Protein AF-A0A263E1S8-F1 (afdb_monomer_lite)

Radius of gyration: 18.07 Å; chains: 1; bounding box: 52×22×47 Å

Structure (mmCIF, N/CA/C/O backbone):
data_AF-A0A263E1S8-F1
#
_entry.id   AF-A0A263E1S8-F1
#
loop_
_atom_site.group_PDB
_atom_site.id
_atom_site.type_symbol
_atom_site.label_atom_id
_atom_site.label_alt_id
_atom_site.label_comp_id
_atom_site.label_asym_id
_atom_site.label_entity_id
_atom_site.label_seq_id
_atom_site.pdbx_PDB_ins_code
_atom_site.Cartn_x
_atom_site.Cartn_y
_atom_site.Cartn_z
_atom_site.occupancy
_atom_site.B_iso_or_equiv
_atom_site.auth_seq_id
_atom_site.auth_comp_id
_atom_site.auth_asym_id
_atom_site.auth_atom_id
_atom_site.pdbx_PDB_model_num
ATOM 1 N N . MET A 1 1 ? -36.697 16.273 8.885 1.00 73.00 1 MET A N 1
ATOM 2 C CA . MET A 1 1 ? -35.559 16.383 7.947 1.00 73.00 1 MET A CA 1
ATOM 3 C C . MET A 1 1 ? -35.357 15.008 7.334 1.00 73.00 1 MET A C 1
ATOM 5 O O . MET A 1 1 ? -35.282 14.053 8.096 1.00 73.00 1 MET A O 1
ATOM 9 N N . VAL A 1 2 ? -35.381 14.872 6.007 1.00 84.38 2 VAL A N 1
ATOM 10 C CA . VAL A 1 2 ? -35.151 13.572 5.351 1.00 84.38 2 VAL A CA 1
ATOM 11 C C . VAL A 1 2 ? -33.665 13.246 5.473 1.00 84.38 2 VAL A C 1
ATOM 13 O O . VAL A 1 2 ? -32.831 14.067 5.097 1.00 84.38 2 VAL A O 1
ATOM 16 N N . ALA A 1 3 ? -33.331 12.091 6.049 1.00 84.25 3 ALA A N 1
ATOM 17 C CA . ALA A 1 3 ? -31.945 11.648 6.130 1.00 84.25 3 ALA A CA 1
ATOM 18 C C . ALA A 1 3 ? -31.435 11.287 4.720 1.00 84.25 3 ALA A C 1
ATOM 20 O O . ALA A 1 3 ? -32.172 10.644 3.966 1.00 84.25 3 ALA A O 1
ATOM 21 N N . PRO A 1 4 ? -30.208 11.695 4.343 1.00 86.56 4 PRO A N 1
ATOM 22 C CA . PRO A 1 4 ? -29.637 11.326 3.056 1.00 86.56 4 PRO A CA 1
ATOM 23 C C . PRO A 1 4 ? -29.455 9.803 2.961 1.00 86.56 4 PRO A C 1
ATOM 25 O O . PRO A 1 4 ? -29.253 9.140 3.985 1.00 86.56 4 PRO A O 1
ATOM 28 N N . PRO A 1 5 ? -29.520 9.232 1.745 1.00 87.69 5 PRO A N 1
ATOM 29 C CA . PRO A 1 5 ? -29.323 7.804 1.553 1.00 87.69 5 PRO A CA 1
ATOM 30 C C . PRO A 1 5 ? -27.929 7.371 2.038 1.00 87.69 5 PRO A C 1
ATOM 32 O O . PRO A 1 5 ? -26.963 8.129 1.897 1.00 87.69 5 PRO A O 1
ATOM 35 N N . PRO A 1 6 ? -27.801 6.157 2.603 1.00 84.19 6 PRO A N 1
ATOM 36 C CA . PRO A 1 6 ? -26.525 5.657 3.092 1.00 84.19 6 PRO A CA 1
ATOM 37 C C . PRO A 1 6 ? -25.525 5.500 1.941 1.00 84.19 6 PRO A C 1
ATOM 39 O O . PRO A 1 6 ? -25.881 5.091 0.834 1.00 84.19 6 PRO A O 1
ATOM 42 N N . LEU A 1 7 ? -24.255 5.808 2.211 1.00 84.25 7 LEU A N 1
ATOM 43 C CA . LEU A 1 7 ? -23.192 5.663 1.221 1.00 84.25 7 LEU A CA 1
ATOM 44 C C . LEU A 1 7 ? -22.957 4.184 0.868 1.00 84.25 7 LEU A C 1
ATOM 46 O O . LEU A 1 7 ? -23.072 3.313 1.736 1.00 84.25 7 LEU A O 1
ATOM 50 N N . PRO A 1 8 ? -22.573 3.885 -0.386 1.00 85.75 8 PRO A N 1
ATOM 51 C CA . PRO A 1 8 ? -22.322 2.520 -0.817 1.00 85.75 8 PRO A CA 1
ATOM 52 C C . PRO A 1 8 ? -21.149 1.913 -0.024 1.00 85.75 8 PRO A C 1
ATOM 54 O O . PRO A 1 8 ? -20.018 2.395 -0.138 1.00 85.75 8 PRO A O 1
ATOM 57 N N . PRO A 1 9 ? -21.367 0.810 0.721 1.00 78.88 9 PRO A N 1
ATOM 58 C CA . PRO A 1 9 ? -20.393 0.280 1.681 1.00 78.88 9 PRO A CA 1
ATOM 59 C C . PRO A 1 9 ? -19.084 -0.167 1.023 1.00 78.88 9 PRO A C 1
ATOM 61 O O . PRO A 1 9 ? -18.026 -0.150 1.642 1.00 78.88 9 PRO A O 1
ATOM 64 N N . ARG A 1 10 ? -19.129 -0.531 -0.263 1.00 79.38 10 ARG A N 1
ATOM 65 C CA . ARG A 1 10 ? -17.940 -0.943 -1.020 1.00 79.38 10 ARG A CA 1
ATOM 66 C C . ARG A 1 10 ? -16.915 0.182 -1.167 1.00 79.38 10 ARG A C 1
ATOM 68 O O . ARG A 1 10 ? -15.726 -0.108 -1.182 1.00 79.38 10 ARG A O 1
ATOM 75 N N . LEU A 1 11 ? -17.365 1.433 -1.270 1.00 79.50 11 LEU A N 1
ATOM 76 C CA . LEU A 1 11 ? -16.495 2.593 -1.495 1.00 79.50 11 LEU A CA 1
ATOM 77 C C . LEU A 1 11 ? -16.095 3.298 -0.195 1.00 79.50 11 LEU A C 1
ATOM 79 O O . LEU A 1 11 ? -15.124 4.044 -0.184 1.00 79.50 11 LEU A O 1
ATOM 83 N N . THR A 1 12 ? -16.824 3.063 0.89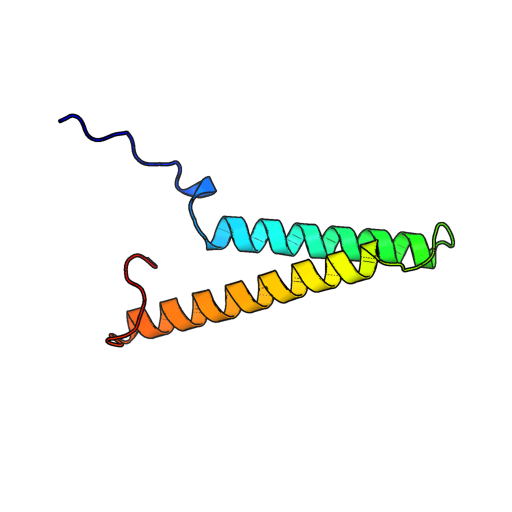6 1.00 82.75 12 THR A N 1
ATOM 84 C CA . THR A 1 12 ? -16.592 3.727 2.187 1.00 82.75 12 THR A CA 1
ATOM 85 C C . THR A 1 12 ? -15.877 2.860 3.211 1.00 82.75 12 THR A C 1
ATOM 87 O O . THR A 1 12 ? -15.339 3.381 4.186 1.00 82.75 12 THR A O 1
ATOM 90 N N . GLN A 1 13 ? -15.821 1.543 3.009 1.00 87.19 13 GLN A N 1
ATOM 91 C CA . GLN A 1 13 ? -15.079 0.663 3.902 1.00 87.19 13 GLN A CA 1
ATOM 92 C C . GLN A 1 13 ? -13.574 0.935 3.825 1.00 87.19 13 GLN A C 1
ATOM 94 O O . GLN A 1 13 ? -12.935 0.699 2.798 1.00 87.19 13 GLN A O 1
ATOM 99 N N . VAL A 1 14 ? -12.995 1.327 4.964 1.00 86.38 14 VAL A N 1
ATOM 100 C CA . VAL A 1 14 ? -11.553 1.577 5.133 1.00 86.38 14 VAL A CA 1
ATOM 101 C C . VAL A 1 14 ? -10.721 0.408 4.611 1.00 86.38 14 VAL A C 1
ATOM 103 O O . VAL A 1 14 ? -9.754 0.612 3.883 1.00 86.38 14 VAL A O 1
ATOM 106 N N . ARG A 1 15 ? -11.133 -0.832 4.913 1.00 89.06 15 ARG A N 1
ATOM 107 C CA . ARG A 1 15 ? -10.453 -2.039 4.425 1.00 89.06 15 ARG A CA 1
ATOM 108 C C . ARG A 1 15 ? -10.354 -2.079 2.907 1.00 89.06 15 ARG A C 1
ATOM 110 O O . ARG A 1 15 ? -9.293 -2.412 2.395 1.00 89.06 15 ARG A O 1
ATOM 117 N N . THR A 1 16 ? -11.433 -1.752 2.203 1.00 89.75 16 THR A N 1
ATOM 118 C CA . THR A 1 16 ? -11.451 -1.788 0.739 1.00 89.75 16 THR A CA 1
ATOM 119 C C . THR A 1 16 ? -10.512 -0.736 0.171 1.00 89.75 16 THR A C 1
ATOM 121 O O . THR A 1 16 ? -9.668 -1.059 -0.658 1.00 89.75 16 THR A O 1
ATOM 124 N N . VAL A 1 17 ? -10.607 0.501 0.662 1.00 91.25 17 VAL A N 1
ATOM 125 C CA . VAL A 1 17 ? -9.801 1.625 0.165 1.00 91.25 17 VAL A CA 1
ATOM 126 C C . VAL A 1 17 ? -8.311 1.388 0.403 1.00 91.25 17 VAL A C 1
ATOM 128 O O . VAL A 1 17 ? -7.517 1.504 -0.530 1.00 91.25 17 VAL A O 1
ATOM 131 N N . VAL A 1 18 ? -7.931 1.006 1.626 1.00 93.69 18 VAL A N 1
ATOM 132 C CA . VAL A 1 18 ? -6.529 0.752 1.978 1.00 93.69 18 VAL A CA 1
ATOM 133 C C . VAL A 1 18 ? -5.983 -0.420 1.172 1.00 93.69 18 VAL A C 1
ATOM 135 O O . VAL A 1 18 ? -4.934 -0.288 0.553 1.00 93.69 18 VAL A O 1
ATOM 138 N N . LEU A 1 19 ? -6.708 -1.541 1.101 1.00 93.31 19 LEU A N 1
ATOM 139 C CA . LEU A 1 19 ? -6.225 -2.726 0.396 1.00 93.31 19 LEU A CA 1
ATOM 140 C C . LEU A 1 19 ? -6.059 -2.469 -1.106 1.00 93.31 19 LEU A C 1
ATOM 142 O O . LEU A 1 19 ? -5.029 -2.837 -1.666 1.00 93.31 19 LEU A O 1
ATOM 146 N N . VAL A 1 20 ? -7.015 -1.790 -1.748 1.00 95.88 20 VAL A N 1
ATOM 147 C CA . VAL A 1 20 ? -6.907 -1.414 -3.167 1.00 95.88 20 VAL A CA 1
ATOM 148 C C . VAL A 1 20 ? -5.737 -0.454 -3.384 1.00 95.88 20 VAL A C 1
ATOM 150 O O . VAL A 1 20 ? -4.883 -0.729 -4.222 1.00 95.88 20 VAL A O 1
ATOM 153 N N . GLY A 1 21 ? -5.644 0.628 -2.606 1.00 96.38 21 GLY A N 1
ATOM 154 C CA . GLY A 1 21 ? -4.577 1.621 -2.755 1.00 96.38 21 GLY A CA 1
ATOM 155 C C . GLY A 1 21 ? -3.180 1.036 -2.532 1.00 96.38 21 GLY A C 1
ATOM 156 O O . GLY A 1 21 ? -2.286 1.233 -3.352 1.00 96.38 21 GLY A O 1
ATOM 157 N N . THR A 1 22 ? -2.988 0.259 -1.462 1.00 97.88 22 THR A N 1
ATOM 158 C CA . THR A 1 22 ? -1.716 -0.424 -1.181 1.00 97.88 22 THR A CA 1
ATOM 159 C C . THR A 1 22 ? -1.361 -1.427 -2.274 1.00 97.88 22 THR A C 1
ATOM 161 O O . THR A 1 22 ? -0.208 -1.479 -2.698 1.00 97.88 22 THR A O 1
ATOM 164 N N . THR A 1 23 ? -2.339 -2.187 -2.778 1.00 98.19 23 THR A N 1
ATOM 165 C CA . THR A 1 23 ? -2.107 -3.145 -3.870 1.00 98.19 23 THR A CA 1
ATOM 166 C C . THR A 1 23 ? -1.686 -2.432 -5.151 1.00 98.19 23 THR A C 1
ATOM 168 O O . THR A 1 23 ? -0.744 -2.872 -5.802 1.00 98.19 23 THR A O 1
ATOM 171 N N . LEU A 1 24 ? -2.318 -1.307 -5.496 1.00 98.62 24 LEU A N 1
ATOM 172 C CA . LEU A 1 24 ? -1.939 -0.517 -6.669 1.00 98.62 24 LEU A CA 1
ATOM 173 C C . LEU A 1 24 ? -0.501 0.003 -6.569 1.00 98.62 24 LEU A C 1
ATOM 175 O O . LEU A 1 24 ? 0.246 -0.101 -7.540 1.00 98.62 24 LEU A O 1
ATOM 179 N N . TRP A 1 25 ? -0.081 0.485 -5.396 1.00 98.62 25 TRP A N 1
ATOM 180 C CA . TRP A 1 25 ? 1.308 0.893 -5.176 1.00 98.62 25 TRP A CA 1
ATOM 181 C C . TRP A 1 25 ? 2.300 -0.265 -5.332 1.00 98.62 25 TRP A C 1
ATOM 183 O O . TRP A 1 25 ? 3.339 -0.098 -5.969 1.00 98.62 25 TRP A O 1
ATOM 193 N N . LEU A 1 26 ? 1.974 -1.451 -4.807 1.00 98.62 26 LEU A N 1
ATOM 194 C CA . LEU A 1 26 ? 2.808 -2.647 -4.962 1.00 98.62 26 LEU A CA 1
ATOM 195 C C . LEU A 1 26 ? 2.896 -3.109 -6.421 1.00 98.62 26 LEU A C 1
ATOM 197 O O . LEU A 1 26 ? 3.984 -3.431 -6.892 1.00 98.62 26 LEU A O 1
ATOM 201 N N . LEU A 1 27 ? 1.775 -3.109 -7.147 1.00 98.81 27 LEU A N 1
ATOM 202 C CA . LEU A 1 27 ? 1.740 -3.457 -8.569 1.00 98.81 27 LEU A CA 1
ATOM 203 C C . LEU A 1 27 ? 2.559 -2.469 -9.406 1.00 98.81 27 LEU A C 1
ATOM 205 O O . LEU A 1 27 ? 3.315 -2.891 -10.278 1.00 98.81 27 LEU A O 1
ATOM 209 N N . ALA A 1 28 ? 2.465 -1.171 -9.110 1.00 98.62 28 ALA A N 1
ATOM 210 C CA . ALA A 1 28 ? 3.279 -0.152 -9.760 1.00 98.62 28 ALA A CA 1
ATOM 211 C C . ALA A 1 28 ? 4.776 -0.347 -9.462 1.00 98.62 28 ALA A C 1
ATOM 213 O O . ALA A 1 28 ? 5.584 -0.356 -10.388 1.00 98.62 28 ALA A O 1
ATOM 214 N N . ALA A 1 29 ? 5.154 -0.590 -8.201 1.00 98.56 29 ALA A N 1
ATOM 215 C CA . ALA A 1 29 ? 6.539 -0.894 -7.836 1.00 98.56 29 ALA A CA 1
ATOM 216 C C . ALA A 1 29 ? 7.062 -2.140 -8.571 1.00 98.56 29 ALA A C 1
ATOM 218 O O . ALA A 1 29 ? 8.167 -2.114 -9.111 1.00 98.56 29 ALA A O 1
ATOM 219 N N . ALA A 1 30 ? 6.260 -3.207 -8.646 1.00 98.69 30 ALA A N 1
ATOM 220 C CA . ALA A 1 30 ? 6.613 -4.432 -9.356 1.00 98.69 30 ALA A CA 1
ATOM 221 C C . ALA A 1 30 ? 6.797 -4.190 -10.862 1.00 98.69 30 ALA A C 1
ATOM 223 O O . ALA A 1 30 ? 7.784 -4.643 -11.436 1.00 98.69 30 ALA A O 1
ATOM 224 N N . ALA A 1 31 ? 5.903 -3.426 -11.495 1.00 98.62 31 ALA A N 1
ATOM 225 C CA . ALA A 1 31 ? 6.029 -3.066 -12.905 1.00 98.62 31 ALA A CA 1
ATOM 226 C C . ALA A 1 31 ? 7.306 -2.253 -13.178 1.00 98.62 31 ALA A C 1
ATOM 228 O O . ALA A 1 31 ? 8.026 -2.534 -14.136 1.00 98.62 31 ALA A O 1
ATOM 229 N N . LEU A 1 32 ? 7.629 -1.286 -12.312 1.00 98.56 32 LEU A N 1
ATOM 230 C CA . LEU A 1 32 ? 8.857 -0.493 -12.419 1.00 98.56 32 LEU A CA 1
ATOM 231 C C . LEU A 1 32 ? 10.113 -1.349 -12.211 1.00 98.56 32 LEU A C 1
ATOM 233 O O . LEU A 1 32 ? 11.104 -1.142 -12.912 1.00 98.56 32 LEU A O 1
ATOM 237 N N . LEU A 1 33 ? 10.064 -2.324 -11.299 1.00 98.50 33 LEU A N 1
ATOM 238 C CA . LEU A 1 33 ? 11.147 -3.279 -11.072 1.00 98.50 33 LEU A CA 1
ATOM 239 C C . LEU A 1 33 ? 11.384 -4.171 -12.293 1.00 98.50 33 LEU A C 1
ATOM 241 O O . LEU A 1 33 ? 12.525 -4.325 -12.720 1.00 98.50 33 LEU A O 1
ATOM 245 N N . VAL A 1 34 ? 10.316 -4.705 -12.890 1.00 98.69 34 VAL A N 1
ATOM 246 C CA . VAL A 1 34 ? 10.395 -5.504 -14.123 1.00 98.69 34 VAL A CA 1
ATOM 247 C C . VAL A 1 34 ? 10.955 -4.670 -15.274 1.00 98.69 34 VAL A C 1
ATOM 249 O O . VAL A 1 34 ? 11.846 -5.132 -15.983 1.00 98.69 34 VAL A O 1
ATOM 252 N N . ALA A 1 35 ? 10.498 -3.426 -15.436 1.00 98.44 35 ALA A N 1
ATOM 253 C CA . ALA A 1 35 ? 11.010 -2.531 -16.471 1.00 98.44 35 ALA A CA 1
ATOM 254 C C . ALA A 1 35 ? 12.505 -2.222 -16.283 1.00 98.44 35 ALA A C 1
ATOM 256 O O . ALA A 1 35 ? 13.246 -2.154 -17.265 1.00 98.44 35 ALA A O 1
ATOM 257 N N . ALA A 1 36 ? 12.960 -2.072 -15.036 1.00 98.06 36 ALA A N 1
ATOM 258 C CA . ALA A 1 36 ? 14.373 -1.874 -14.740 1.00 98.06 36 ALA A CA 1
ATOM 259 C C . ALA A 1 36 ? 15.217 -3.118 -15.004 1.00 98.06 36 ALA A C 1
ATOM 261 O O . ALA A 1 36 ? 16.287 -3.019 -15.600 1.00 98.06 36 ALA A O 1
ATOM 262 N N . TRP A 1 37 ? 14.710 -4.292 -14.638 1.00 98.06 37 TRP A N 1
ATOM 263 C CA . TRP A 1 37 ? 15.373 -5.560 -14.921 1.00 98.06 37 TRP A CA 1
ATOM 264 C C . TRP A 1 37 ? 15.484 -5.839 -16.428 1.00 98.06 37 TRP A C 1
ATOM 266 O O . TRP A 1 37 ? 16.502 -6.344 -16.890 1.00 98.06 37 TRP A O 1
ATOM 276 N N . ALA A 1 38 ? 14.482 -5.425 -17.209 1.00 98.38 38 ALA A N 1
ATOM 277 C CA . ALA A 1 38 ? 14.498 -5.479 -18.670 1.00 98.38 38 ALA A CA 1
ATOM 278 C C . ALA A 1 38 ? 15.371 -4.389 -19.335 1.00 98.38 38 ALA A C 1
ATOM 280 O O . ALA A 1 38 ? 15.416 -4.312 -20.560 1.00 98.38 38 ALA A O 1
ATOM 281 N N . GLY A 1 39 ? 16.031 -3.520 -18.560 1.00 97.56 39 GLY A N 1
ATOM 282 C CA . GLY A 1 39 ? 16.886 -2.449 -19.081 1.00 97.56 39 GLY A CA 1
ATOM 283 C C . GLY A 1 39 ? 16.138 -1.284 -19.740 1.00 97.56 39 GLY A C 1
ATOM 284 O O . GLY A 1 39 ? 16.763 -0.455 -20.392 1.00 97.56 39 GLY A O 1
ATOM 285 N N . LEU A 1 40 ? 14.813 -1.191 -19.576 1.00 98.00 40 LEU A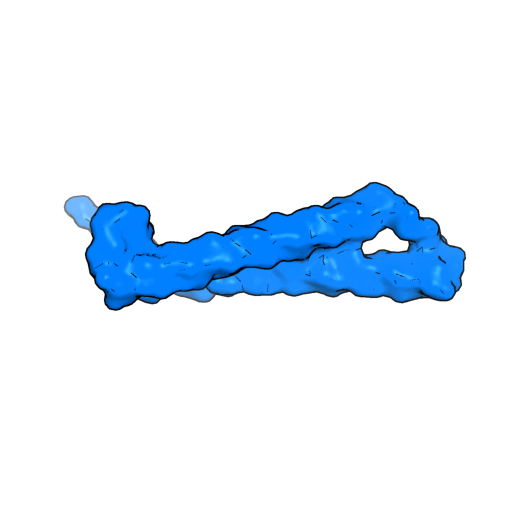 N 1
ATOM 286 C CA . LEU A 1 40 ? 13.988 -0.148 -20.204 1.00 98.00 40 LEU A CA 1
ATOM 287 C C . LEU A 1 40 ? 14.124 1.212 -19.507 1.00 98.00 40 LEU A C 1
ATOM 289 O O . LEU A 1 40 ? 13.890 2.249 -20.124 1.00 98.00 40 LEU A O 1
ATOM 293 N N . ARG A 1 41 ? 14.439 1.216 -18.206 1.00 96.44 41 ARG A N 1
ATOM 294 C CA . ARG A 1 41 ? 14.550 2.427 -17.374 1.00 96.44 41 ARG A CA 1
ATOM 295 C C . ARG A 1 41 ? 15.248 2.144 -16.037 1.00 96.44 41 ARG A C 1
ATOM 297 O O . ARG A 1 41 ? 15.158 1.025 -15.554 1.00 96.44 41 ARG A O 1
ATOM 304 N N . PRO A 1 42 ? 15.872 3.127 -15.372 1.00 97.44 42 PRO A N 1
ATOM 305 C CA . PRO A 1 42 ? 16.420 2.930 -14.028 1.00 97.44 42 PRO A CA 1
ATOM 306 C C . PRO A 1 42 ? 15.335 2.899 -12.934 1.00 97.44 42 PRO A C 1
ATOM 308 O O . PRO A 1 42 ? 14.212 3.372 -13.125 1.00 97.44 42 PRO A O 1
ATOM 311 N N . LEU A 1 43 ? 15.687 2.387 -11.749 1.00 97.81 43 LEU A N 1
ATOM 312 C CA . LEU A 1 43 ? 14.905 2.615 -10.530 1.00 97.81 43 LEU A CA 1
ATOM 313 C C . LEU A 1 43 ? 15.186 4.031 -10.021 1.00 97.81 43 LEU A C 1
ATOM 315 O O . LEU A 1 43 ? 16.310 4.354 -9.649 1.00 97.81 43 LEU A O 1
ATOM 319 N N . ASP A 1 44 ? 14.163 4.872 -10.021 1.00 96.88 44 ASP A N 1
ATOM 320 C CA . ASP A 1 44 ? 14.251 6.293 -9.699 1.00 96.88 44 ASP A CA 1
ATOM 321 C C . ASP A 1 44 ? 13.174 6.684 -8.670 1.00 96.88 44 ASP A C 1
ATOM 323 O O . ASP A 1 44 ? 12.624 5.837 -7.955 1.00 96.88 44 ASP A O 1
ATOM 327 N N . ILE A 1 45 ? 12.858 7.979 -8.601 1.00 98.12 45 ILE A N 1
ATOM 328 C CA . ILE A 1 45 ? 11.882 8.535 -7.663 1.00 98.12 45 ILE A CA 1
ATOM 329 C C . ILE A 1 45 ? 10.497 7.883 -7.767 1.00 98.12 45 ILE A C 1
ATOM 331 O O . ILE A 1 45 ? 9.800 7.770 -6.761 1.00 98.12 45 ILE A O 1
ATOM 335 N N . TRP A 1 46 ? 10.090 7.402 -8.945 1.00 97.94 46 TRP A N 1
ATOM 336 C CA . TRP A 1 46 ? 8.789 6.752 -9.112 1.00 97.94 46 TRP A CA 1
ATOM 337 C C . TRP A 1 46 ? 8.726 5.439 -8.337 1.00 97.94 46 TRP A C 1
ATOM 339 O O . TRP A 1 46 ? 7.726 5.151 -7.680 1.00 97.94 46 TRP A O 1
ATOM 349 N N . PHE A 1 47 ? 9.815 4.668 -8.356 1.00 98.38 47 PHE A N 1
ATOM 350 C CA . PHE A 1 47 ? 9.892 3.402 -7.638 1.00 98.38 47 PHE A CA 1
ATOM 351 C C . PHE A 1 47 ? 9.881 3.622 -6.125 1.00 98.38 47 PHE A C 1
ATOM 353 O O . PHE A 1 47 ? 9.079 3.007 -5.422 1.00 98.38 47 PHE A O 1
ATOM 360 N N . THR A 1 48 ? 10.704 4.544 -5.617 1.00 98.12 48 THR A N 1
ATOM 361 C CA . THR A 1 48 ? 10.741 4.845 -4.177 1.00 98.12 48 THR A CA 1
ATOM 362 C C . THR A 1 48 ? 9.431 5.458 -3.684 1.00 98.12 48 THR A C 1
ATOM 364 O O . THR A 1 48 ? 8.992 5.132 -2.583 1.00 98.12 48 THR A O 1
ATOM 367 N N . THR A 1 49 ? 8.748 6.253 -4.512 1.00 98.50 49 THR A N 1
ATOM 368 C CA . THR A 1 49 ? 7.395 6.755 -4.222 1.00 98.50 49 THR A CA 1
ATOM 369 C C . THR A 1 49 ? 6.392 5.610 -4.104 1.00 98.50 49 THR A C 1
ATOM 371 O O . THR A 1 49 ? 5.601 5.588 -3.160 1.00 98.50 49 THR A O 1
ATOM 374 N N . CYS A 1 50 ? 6.455 4.616 -4.998 1.00 98.56 50 CYS A N 1
ATOM 375 C CA . CYS A 1 50 ? 5.589 3.442 -4.902 1.00 98.56 50 CYS A CA 1
ATOM 376 C C . CYS A 1 50 ? 5.840 2.633 -3.629 1.00 98.56 50 CYS A C 1
ATOM 378 O O . CYS A 1 50 ? 4.890 2.231 -2.955 1.00 98.56 50 CYS A O 1
ATOM 380 N N . LEU A 1 51 ? 7.107 2.449 -3.252 1.00 98.56 51 LEU A N 1
ATOM 381 C CA . LEU A 1 51 ? 7.457 1.796 -1.992 1.00 98.56 51 LEU A CA 1
ATOM 382 C C . LEU A 1 51 ? 6.966 2.588 -0.776 1.00 98.56 51 LEU A C 1
ATOM 384 O O . LEU A 1 51 ? 6.415 1.994 0.147 1.00 98.56 51 LEU A O 1
ATOM 388 N N . ALA A 1 52 ? 7.109 3.916 -0.783 1.00 98.62 52 ALA A N 1
ATOM 389 C CA . ALA A 1 52 ? 6.598 4.772 0.282 1.00 98.62 52 ALA A CA 1
ATOM 390 C C . ALA A 1 52 ? 5.069 4.666 0.401 1.00 98.62 52 ALA A C 1
ATOM 392 O O . ALA A 1 52 ? 4.553 4.492 1.502 1.00 98.62 52 ALA A O 1
ATOM 393 N N . GLY A 1 53 ? 4.341 4.691 -0.720 1.00 98.38 53 GLY A N 1
ATOM 394 C CA . GLY A 1 53 ? 2.890 4.507 -0.742 1.00 98.38 53 GLY A CA 1
ATOM 395 C C . GLY A 1 53 ? 2.452 3.142 -0.201 1.00 98.38 53 GLY A C 1
ATOM 396 O O . GLY A 1 53 ? 1.535 3.064 0.621 1.00 98.38 53 GLY A O 1
ATOM 397 N N . ALA A 1 54 ? 3.142 2.068 -0.594 1.00 98.38 54 ALA A N 1
ATOM 398 C CA . ALA A 1 54 ? 2.888 0.727 -0.072 1.00 98.38 54 ALA A CA 1
ATOM 399 C C . ALA A 1 54 ? 3.176 0.630 1.438 1.00 98.38 54 ALA A C 1
ATOM 401 O O . ALA A 1 54 ? 2.361 0.088 2.187 1.00 98.38 54 ALA A O 1
ATOM 402 N N . LEU A 1 55 ? 4.293 1.206 1.897 1.00 98.50 55 LEU A N 1
ATOM 403 C CA . LEU A 1 55 ? 4.677 1.247 3.309 1.00 98.50 55 LEU A CA 1
ATOM 404 C C . LEU A 1 55 ? 3.648 2.009 4.150 1.00 98.50 55 LEU A C 1
ATOM 406 O O . LEU A 1 55 ? 3.172 1.488 5.158 1.00 98.50 55 LEU A O 1
ATOM 410 N N . LEU A 1 56 ? 3.272 3.217 3.726 1.00 98.25 56 LEU A N 1
ATOM 411 C CA . LEU A 1 56 ? 2.270 4.035 4.411 1.00 98.25 56 LEU A CA 1
ATOM 412 C C . LEU A 1 56 ? 0.914 3.324 4.472 1.00 98.25 56 LEU A C 1
ATOM 414 O O . LEU A 1 56 ? 0.264 3.327 5.516 1.00 98.25 56 LEU A O 1
ATOM 418 N N . GLY A 1 57 ? 0.514 2.658 3.38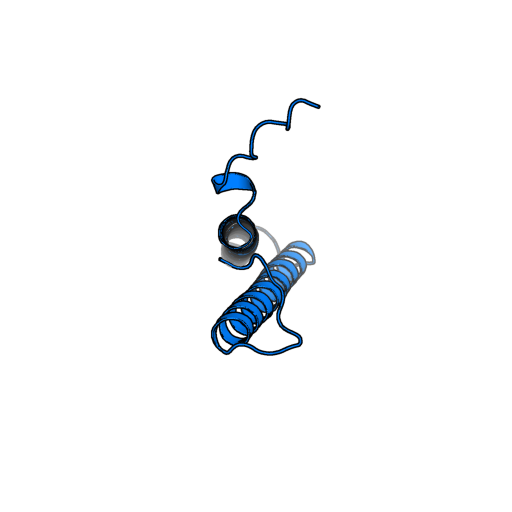7 1.00 97.25 57 GLY A N 1
ATOM 419 C CA . GLY A 1 57 ? -0.687 1.829 3.363 1.00 97.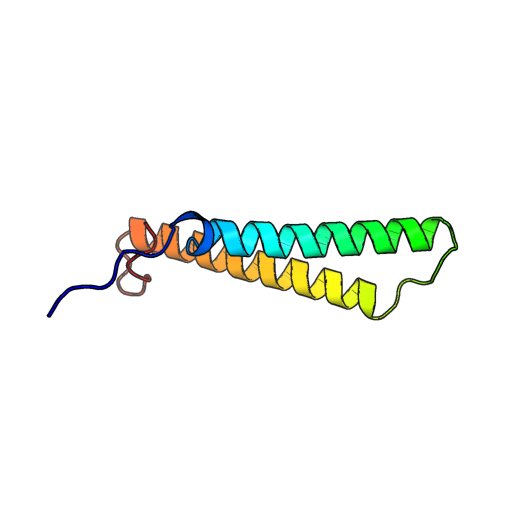25 57 GLY A CA 1
ATOM 420 C C . GLY A 1 57 ? -0.634 0.667 4.361 1.00 97.25 57 GLY A C 1
ATOM 421 O O . GLY A 1 57 ? -1.588 0.450 5.109 1.00 97.25 57 GLY A O 1
ATOM 422 N N . GLY A 1 58 ? 0.507 -0.023 4.448 1.00 97.69 58 GLY A N 1
ATOM 423 C CA . GLY A 1 58 ? 0.746 -1.076 5.438 1.00 97.69 58 GLY A CA 1
ATOM 424 C C . GLY A 1 58 ? 0.685 -0.569 6.882 1.00 97.69 58 GLY A C 1
ATOM 425 O O . GLY A 1 58 ? 0.038 -1.192 7.724 1.00 97.69 58 GLY A O 1
ATOM 426 N N . ILE A 1 59 ? 1.285 0.593 7.164 1.00 97.81 59 ILE A N 1
ATOM 427 C CA . ILE A 1 59 ? 1.213 1.248 8.480 1.00 97.81 59 ILE A CA 1
ATOM 428 C C . ILE A 1 59 ? -0.239 1.597 8.824 1.00 97.81 59 ILE A C 1
ATOM 430 O O . ILE A 1 59 ? -0.715 1.255 9.908 1.00 97.81 59 ILE A O 1
ATOM 434 N N . GLY A 1 60 ? -0.971 2.222 7.898 1.00 94.81 60 GLY A N 1
ATOM 435 C CA . GLY A 1 60 ? -2.384 2.553 8.093 1.00 94.81 60 GLY A CA 1
ATOM 436 C C . GLY A 1 60 ? -3.237 1.313 8.376 1.00 94.81 60 GLY A C 1
ATOM 437 O O . GLY A 1 60 ? -4.062 1.317 9.291 1.00 94.81 60 GLY A O 1
ATOM 438 N N . TRP A 1 61 ? -2.989 0.213 7.659 1.00 95.62 61 TRP A N 1
ATOM 439 C CA . TRP A 1 61 ? -3.661 -1.066 7.892 1.00 95.62 61 TRP A CA 1
ATOM 440 C C . TRP A 1 61 ? -3.335 -1.671 9.265 1.00 95.62 61 TRP A C 1
ATOM 442 O O . TRP A 1 61 ? -4.234 -2.128 9.978 1.00 95.62 61 TRP A O 1
ATOM 452 N N . ALA A 1 62 ? -2.067 -1.642 9.676 1.00 95.69 62 ALA A N 1
ATOM 453 C CA . ALA A 1 62 ? -1.643 -2.117 10.990 1.00 95.69 62 ALA A CA 1
ATOM 454 C C . ALA A 1 62 ? -2.337 -1.333 12.118 1.00 95.69 62 ALA A C 1
ATOM 456 O O . ALA A 1 62 ? -2.892 -1.936 13.038 1.00 95.69 62 ALA A O 1
ATOM 457 N N . ILE A 1 63 ? -2.405 -0.003 12.001 1.00 93.75 63 ILE A N 1
ATOM 458 C CA . ILE A 1 63 ? -3.114 0.852 12.961 1.00 93.75 63 ILE A CA 1
ATOM 459 C C . ILE A 1 63 ? -4.606 0.508 12.985 1.00 93.75 63 ILE A C 1
ATOM 461 O O . ILE A 1 63 ? -5.160 0.297 14.062 1.00 93.75 63 ILE A O 1
ATOM 465 N N . PHE A 1 64 ? -5.252 0.386 11.822 1.00 91.25 64 PHE A N 1
ATOM 466 C CA . PHE A 1 64 ? -6.673 0.039 11.732 1.00 91.25 64 PHE A CA 1
ATOM 467 C C . PHE A 1 64 ? -6.980 -1.304 12.406 1.00 91.25 64 PHE A C 1
ATOM 469 O O . PHE A 1 64 ? -7.908 -1.411 13.208 1.00 91.25 64 PHE A O 1
ATOM 476 N N . THR A 1 65 ? -6.191 -2.342 12.122 1.00 92.12 65 THR A N 1
ATOM 477 C CA . THR A 1 65 ? -6.406 -3.668 12.721 1.00 92.12 65 THR A CA 1
ATOM 478 C C . THR A 1 65 ? -6.157 -3.667 14.230 1.00 92.12 65 THR A C 1
ATOM 480 O O . THR A 1 65 ? -6.917 -4.302 14.969 1.00 92.12 65 THR A O 1
ATOM 483 N N . TRP A 1 66 ? -5.157 -2.915 14.701 1.00 92.94 66 TRP A N 1
ATOM 484 C CA . TRP A 1 66 ? -4.889 -2.720 16.124 1.00 92.94 66 TRP A CA 1
ATOM 485 C C . TRP A 1 66 ? -6.040 -1.998 16.829 1.00 92.94 66 TRP A C 1
ATOM 487 O O . TRP A 1 66 ? -6.514 -2.480 17.861 1.00 92.94 66 TRP A O 1
ATOM 497 N N . GLN A 1 67 ? -6.548 -0.912 16.240 1.00 92.62 67 GLN A N 1
ATOM 498 C CA . GLN A 1 67 ? -7.699 -0.167 16.753 1.00 92.62 67 GLN A CA 1
ATOM 499 C C . GLN A 1 67 ? -8.959 -1.034 16.780 1.00 92.62 67 GLN A C 1
ATOM 501 O O . GLN A 1 67 ? -9.630 -1.108 17.806 1.00 92.62 67 GLN A O 1
ATOM 506 N N . ARG A 1 68 ? -9.229 -1.801 15.717 1.00 90.25 68 ARG A N 1
ATOM 507 C CA . ARG A 1 68 ? -10.364 -2.735 15.666 1.00 90.25 68 ARG A CA 1
ATOM 508 C C . ARG A 1 68 ? -10.265 -3.808 16.749 1.00 90.25 68 ARG A C 1
ATOM 510 O O . ARG A 1 6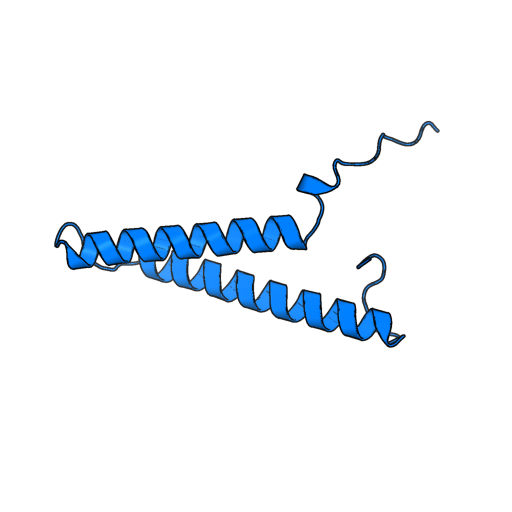8 ? -11.262 -4.179 17.360 1.00 90.25 68 ARG A O 1
ATOM 517 N N . ALA A 1 69 ? -9.063 -4.318 17.013 1.00 88.50 69 ALA A N 1
ATOM 518 C CA . ALA A 1 69 ? -8.842 -5.267 18.097 1.00 88.50 69 ALA A CA 1
ATOM 519 C C . ALA A 1 69 ? -8.995 -4.615 19.484 1.00 88.50 69 ALA A C 1
ATOM 521 O O . ALA A 1 69 ? -9.522 -5.254 20.391 1.00 88.50 69 ALA A O 1
ATOM 522 N N . ALA A 1 70 ? -8.568 -3.361 19.654 1.00 88.94 70 ALA A N 1
ATOM 523 C CA . ALA A 1 70 ? -8.750 -2.603 20.891 1.00 88.94 70 ALA A CA 1
ATOM 524 C C . ALA A 1 70 ? -10.230 -2.293 21.169 1.00 88.94 70 ALA A C 1
ATOM 526 O O . ALA A 1 70 ? -10.663 -2.438 22.312 1.00 88.94 70 ALA A O 1
ATOM 527 N N . ALA A 1 71 ? -11.006 -1.959 20.133 1.00 88.75 71 ALA A N 1
ATOM 528 C CA . ALA A 1 71 ? -12.451 -1.747 20.216 1.00 88.75 71 ALA A CA 1
ATOM 529 C C . ALA A 1 71 ? -13.172 -3.018 20.679 1.00 88.75 71 ALA A C 1
ATOM 531 O O . ALA A 1 71 ? -13.930 -2.983 21.644 1.00 88.75 71 ALA A O 1
ATOM 532 N N . ARG A 1 72 ? -12.835 -4.178 20.092 1.00 87.00 72 ARG A N 1
ATOM 533 C CA . ARG A 1 72 ? -13.378 -5.480 20.527 1.00 87.00 72 ARG A CA 1
ATOM 534 C C . ARG A 1 72 ? -13.036 -5.846 21.975 1.00 87.00 72 ARG A C 1
ATOM 536 O O . ARG A 1 72 ? -13.751 -6.635 22.577 1.00 87.00 72 ARG A O 1
ATOM 543 N N . ARG A 1 73 ? -11.944 -5.306 22.525 1.00 89.12 73 ARG A N 1
ATOM 544 C CA . ARG A 1 73 ? -11.538 -5.503 23.928 1.00 89.12 73 ARG A CA 1
ATOM 545 C C . ARG A 1 73 ? -12.146 -4.473 24.890 1.00 89.12 73 ARG A C 1
ATOM 547 O O . ARG A 1 73 ? -11.865 -4.547 26.079 1.00 89.12 73 ARG A O 1
ATOM 554 N N . GLY A 1 74 ? -12.933 -3.511 24.401 1.00 85.56 74 GLY A N 1
ATOM 555 C CA . GLY A 1 74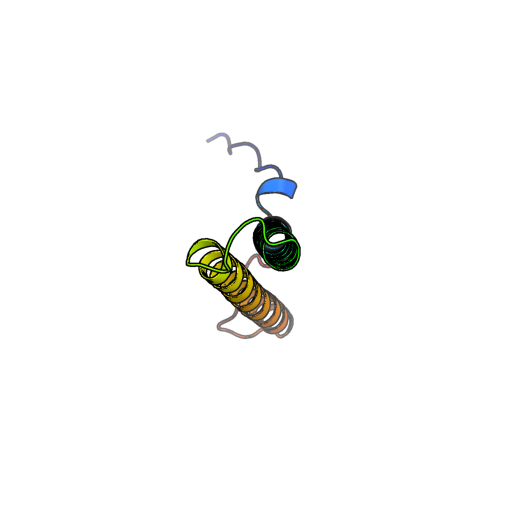 ? -13.540 -2.468 25.232 1.00 85.56 74 GLY A CA 1
ATOM 556 C C . GLY A 1 74 ? -12.559 -1.399 25.729 1.00 85.56 74 GLY A C 1
ATOM 557 O O . GLY A 1 74 ? -12.783 -0.804 26.781 1.00 85.56 74 GLY A O 1
ATOM 558 N N . SER A 1 75 ? -11.457 -1.147 25.010 1.00 85.50 75 SER A N 1
ATOM 559 C CA . SER A 1 75 ? -10.522 -0.072 25.377 1.00 85.50 75 SER A CA 1
ATOM 560 C C . SER A 1 75 ? -11.210 1.298 25.333 1.00 85.50 75 SER A C 1
ATOM 562 O O . SER A 1 75 ? -11.790 1.662 24.311 1.00 85.50 75 SER A O 1
ATOM 564 N N . ARG A 1 76 ? -11.076 2.098 26.403 1.00 78.31 76 ARG A N 1
ATOM 565 C CA . ARG A 1 76 ? -11.662 3.453 26.501 1.00 78.31 76 ARG A CA 1
ATOM 566 C C . ARG A 1 76 ? -11.193 4.408 25.397 1.00 78.31 76 ARG A C 1
ATOM 568 O O . ARG A 1 76 ? -11.902 5.358 25.098 1.00 78.31 76 ARG A O 1
ATOM 575 N N . THR A 1 77 ? -10.014 4.174 24.819 1.00 83.06 77 THR A N 1
ATOM 576 C CA . THR A 1 77 ? -9.416 5.019 23.770 1.00 83.06 77 THR A CA 1
ATOM 577 C C . THR A 1 77 ? -9.613 4.477 22.354 1.00 83.06 77 THR A C 1
ATOM 579 O O . THR A 1 77 ? -9.072 5.049 21.410 1.00 83.06 77 THR A O 1
ATOM 582 N N . ALA A 1 78 ? -10.335 3.366 22.179 1.00 79.12 78 ALA A N 1
ATOM 583 C CA . ALA A 1 78 ? -10.550 2.803 20.852 1.00 79.12 78 ALA A CA 1
ATOM 584 C C . ALA A 1 78 ? -11.541 3.640 20.030 1.00 79.12 78 ALA A C 1
ATOM 586 O O . ALA A 1 78 ? -12.525 4.159 20.558 1.00 79.12 78 ALA A O 1
ATOM 587 N N . GLN A 1 79 ? -11.305 3.722 18.719 1.00 77.19 79 GLN A N 1
ATOM 588 C CA . GLN A 1 79 ? -12.280 4.283 17.782 1.00 77.19 79 GLN A CA 1
ATOM 589 C C . GLN A 1 79 ? -13.574 3.450 17.764 1.00 77.19 79 GLN A C 1
ATOM 591 O O . GLN A 1 79 ? -13.533 2.219 17.731 1.00 77.19 79 GLN A O 1
ATOM 596 N N . GLN A 1 80 ? -14.718 4.137 17.760 1.00 75.25 80 GLN A N 1
ATOM 597 C CA . GLN A 1 80 ? -16.052 3.552 17.576 1.00 75.25 80 GLN A CA 1
ATOM 598 C C . GLN A 1 80 ? -16.418 3.524 16.083 1.00 75.25 80 GLN A C 1
ATOM 600 O O . GLN A 1 80 ? -15.882 4.324 15.314 1.00 75.25 80 GLN A O 1
ATOM 605 N N . GLY A 1 81 ? -17.310 2.624 15.652 1.00 68.88 81 GLY A N 1
ATOM 606 C CA . GLY A 1 81 ? -17.696 2.528 14.237 1.00 68.88 81 GLY A CA 1
ATOM 607 C C . GLY A 1 81 ? -16.720 1.734 13.361 1.00 68.88 81 GLY A C 1
ATOM 608 O O . GLY A 1 81 ? -16.706 1.921 12.148 1.00 68.88 81 GLY A O 1
ATOM 609 N N . LEU A 1 82 ? -15.872 0.881 13.954 1.00 64.12 82 LEU A N 1
ATOM 610 C CA . LEU A 1 82 ? -14.915 0.019 13.233 1.00 64.12 82 LEU A CA 1
ATOM 611 C C . LEU A 1 82 ? -15.482 -1.376 12.888 1.00 64.12 82 LEU A C 1
ATOM 613 O O . LEU A 1 82 ? -14.716 -2.276 12.510 1.00 64.12 82 LEU A O 1
ATOM 617 N N . GLU A 1 83 ? -16.791 -1.559 13.072 1.00 60.12 83 GLU A N 1
ATOM 618 C CA . GLU A 1 83 ? -17.543 -2.769 12.708 1.00 60.12 83 GLU A CA 1
ATOM 619 C C . GLU A 1 83 ? -17.551 -3.042 11.196 1.00 60.12 83 GLU A C 1
ATOM 621 O O . GLU A 1 83 ? -17.801 -2.111 10.397 1.00 60.12 83 GLU A O 1
#

Foldseek 3Di:
DDDDDDDDCCVPQPVNVLVVQLVVLVVQLVVVVVCVVVVNDHDDPSNVVSVVSNVVSVVVVVVLVVLVVCVVVVPPPRDPPSD

Secondary structure (DSSP, 8-state):
-PPPPPPPHHHH-HHHHHHHHHHHHHHHHHHHHHHHHTTSS---HHHHHHHHHHHHHHHHHHHHHHHHHHHHTT-TTSPS---

pLDDT: mean 91.36, std 8.68, range [60.12, 98.81]

Sequence (83 aa):
MVAPPPLPPRLTQVRTVVLVGTTLWLLAAAALLVAAWAGLRPLDIWFTTCLAGALLGGIGWAIFTWQRAAARRGSRTAQQGLE